Protein AF-A0A7V7E9M2-F1 (afdb_monomer_lite)

Secondary structure (DSSP, 8-state):
-------HHHHHHHHHHHHHHTT--GGGGS-HHHHHHHHHHHHHHHHHHTT---

pLDDT: mea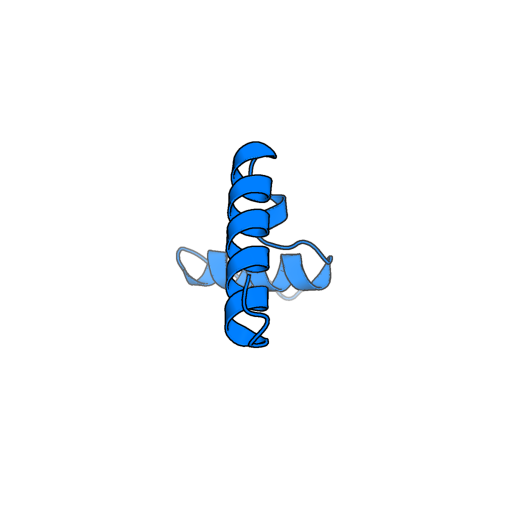n 89.39, std 9.97, range [57.66, 97.0]

Foldseek 3Di:
DDDDDDDDPRVVVVVQVVCVVVVHHPLNVDDPVVSVVVVVVVVVVVCVVVVPDD

Sequence (54 aa):
ACQLEAGGLLATVVQHEMDHLDGVLFVDHLSSLRRNMILRKLGKARKVAEGAAP

Radius of gyration: 16.48 Å; chains: 1; bounding box: 42×28×39 Å

Struct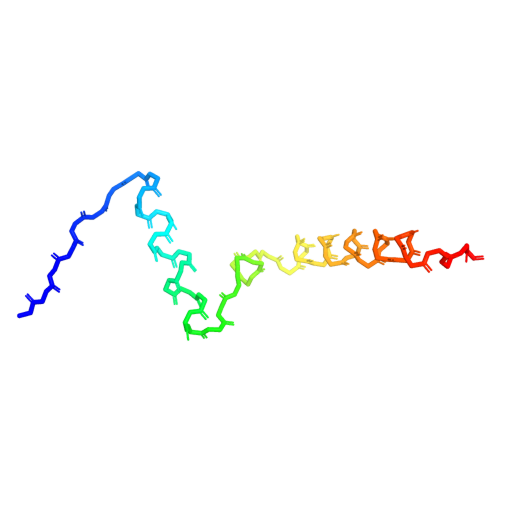ure (mmCIF, N/CA/C/O backbone):
data_AF-A0A7V7E9M2-F1
#
_entry.id   AF-A0A7V7E9M2-F1
#
loop_
_atom_site.group_PDB
_atom_site.id
_atom_site.type_symbol
_atom_site.label_atom_id
_atom_site.label_alt_id
_atom_site.label_comp_id
_atom_site.label_asym_id
_atom_site.label_entity_id
_atom_site.label_seq_id
_atom_site.pdbx_PDB_ins_code
_atom_site.Cartn_x
_atom_site.Cartn_y
_atom_site.Cartn_z
_atom_site.occupancy
_atom_site.B_iso_or_equiv
_atom_site.auth_seq_id
_atom_site.auth_comp_id
_atom_site.auth_asym_id
_atom_site.auth_atom_id
_atom_site.pdbx_PDB_model_num
ATOM 1 N N . ALA A 1 1 ? -21.143 -14.331 11.616 1.00 60.97 1 ALA A N 1
ATOM 2 C CA . ALA A 1 1 ? -20.119 -13.397 11.111 1.00 60.97 1 ALA A CA 1
ATOM 3 C C . ALA A 1 1 ? -18.756 -13.961 11.483 1.00 60.97 1 ALA A C 1
ATOM 5 O O . ALA A 1 1 ? -18.590 -14.329 12.638 1.00 60.97 1 ALA A O 1
ATOM 6 N N . CYS A 1 2 ? -17.840 -14.116 10.526 1.00 71.12 2 CYS A N 1
ATOM 7 C CA . CYS A 1 2 ? -16.461 -14.510 10.821 1.00 71.12 2 CYS A CA 1
ATOM 8 C C . CYS A 1 2 ? -15.689 -13.245 11.211 1.00 71.12 2 CYS A C 1
ATOM 10 O O . CYS A 1 2 ? -15.754 -12.259 10.481 1.00 71.12 2 CYS A O 1
ATOM 12 N N . GLN A 1 3 ? -15.035 -13.250 12.369 1.00 81.75 3 GLN A N 1
ATOM 13 C CA . GLN A 1 3 ? -14.228 -12.135 12.858 1.00 81.75 3 GLN A CA 1
ATOM 14 C C . GLN A 1 3 ? -12.813 -12.648 13.106 1.00 81.75 3 GLN A C 1
ATOM 16 O O . GLN A 1 3 ? -12.637 -13.726 13.672 1.00 81.75 3 GLN A O 1
ATOM 21 N N . LEU A 1 4 ? -11.823 -11.882 12.653 1.00 87.81 4 LEU A N 1
ATOM 22 C CA . LEU A 1 4 ? -10.409 -12.166 12.849 1.00 87.81 4 LEU A CA 1
ATOM 23 C C . LEU A 1 4 ? -9.792 -10.994 13.608 1.00 87.81 4 LEU A C 1
ATOM 25 O O . LEU A 1 4 ? -9.764 -9.875 13.099 1.00 87.81 4 LEU A O 1
ATOM 29 N N . GLU A 1 5 ? -9.288 -11.257 14.808 1.00 92.69 5 GLU A N 1
ATOM 30 C CA . GLU A 1 5 ? -8.450 -10.302 15.525 1.00 92.69 5 GLU A CA 1
ATOM 31 C C . GLU A 1 5 ? -7.001 -10.490 15.077 1.00 92.69 5 GLU A C 1
ATOM 33 O O . GLU A 1 5 ? -6.431 -11.577 15.183 1.00 92.69 5 GLU A O 1
ATOM 38 N N . ALA A 1 6 ? -6.405 -9.425 14.550 1.00 93.38 6 ALA A N 1
ATOM 39 C CA . ALA A 1 6 ? -5.025 -9.421 14.098 1.00 93.38 6 ALA A CA 1
ATOM 40 C C . ALA A 1 6 ? -4.290 -8.229 14.710 1.00 93.38 6 ALA A C 1
ATOM 42 O O . ALA A 1 6 ? -4.811 -7.117 14.761 1.00 93.38 6 ALA A O 1
ATOM 43 N N . GLY A 1 7 ? -3.054 -8.463 15.150 1.00 96.19 7 GLY A N 1
ATOM 44 C CA . GLY A 1 7 ? -2.165 -7.443 15.699 1.00 96.19 7 GLY A CA 1
ATOM 45 C C . GLY A 1 7 ? -0.762 -7.548 15.111 1.00 96.19 7 GLY A C 1
ATOM 46 O O . GLY A 1 7 ? -0.391 -8.564 14.516 1.00 96.19 7 GLY A O 1
ATOM 47 N N . GLY A 1 8 ? 0.028 -6.487 15.276 1.00 96.38 8 GLY A N 1
ATOM 48 C CA . GLY A 1 8 ? 1.420 -6.448 14.827 1.00 96.38 8 GLY A CA 1
ATOM 49 C C . GLY A 1 8 ? 1.569 -6.774 13.339 1.00 96.38 8 GLY A C 1
ATOM 50 O O . GLY A 1 8 ? 0.839 -6.249 12.502 1.00 96.38 8 GLY A O 1
ATOM 51 N N . LEU A 1 9 ? 2.507 -7.664 13.010 1.00 96.94 9 LEU A N 1
ATOM 52 C CA . LEU A 1 9 ? 2.803 -8.032 11.623 1.00 96.94 9 LEU A CA 1
ATOM 53 C C . LEU A 1 9 ? 1.613 -8.691 10.909 1.00 96.94 9 LEU A C 1
ATOM 55 O O . LEU A 1 9 ? 1.400 -8.428 9.729 1.00 96.94 9 LEU A O 1
ATOM 59 N N . LEU A 1 10 ? 0.823 -9.508 11.617 1.00 95.81 10 LEU A N 1
ATOM 60 C CA . LEU A 1 10 ? -0.342 -10.169 11.027 1.00 95.81 10 LEU A CA 1
ATOM 61 C C . LEU A 1 10 ? -1.381 -9.139 10.577 1.00 95.81 10 LEU A C 1
A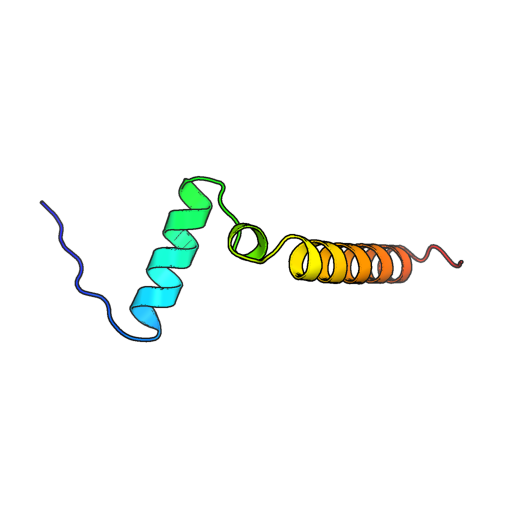TOM 63 O O . LEU A 1 10 ? -1.909 -9.252 9.476 1.00 95.81 10 LEU A O 1
ATOM 67 N N . A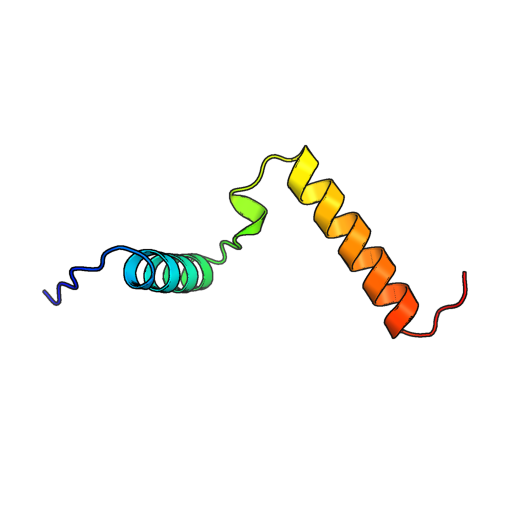LA A 1 11 ? -1.621 -8.105 11.389 1.00 96.75 11 ALA A N 1
ATOM 68 C CA . ALA A 1 11 ? -2.517 -7.015 11.012 1.00 96.75 11 ALA A CA 1
ATOM 69 C C . ALA A 1 11 ? -2.031 -6.298 9.749 1.00 96.75 11 ALA A C 1
ATOM 71 O O . ALA A 1 11 ? -2.843 -5.958 8.894 1.00 96.75 11 ALA A O 1
ATOM 72 N N . THR A 1 12 ? -0.720 -6.078 9.613 1.00 95.81 12 THR A N 1
ATOM 73 C CA . THR A 1 12 ? -0.138 -5.424 8.433 1.00 95.81 12 THR A CA 1
ATOM 74 C C . THR A 1 12 ? -0.332 -6.254 7.170 1.00 95.81 12 THR A C 1
ATOM 76 O O . THR A 1 12 ? -0.736 -5.708 6.150 1.00 95.81 12 THR A O 1
ATOM 79 N N . VAL A 1 13 ? -0.068 -7.562 7.231 1.00 96.44 13 VAL A N 1
ATOM 80 C CA . VAL A 1 13 ? -0.228 -8.452 6.070 1.00 96.44 13 VAL A CA 1
ATOM 81 C C . VAL A 1 13 ? -1.697 -8.553 5.678 1.00 96.44 13 VAL A C 1
ATOM 83 O O . VAL A 1 13 ? -2.023 -8.367 4.515 1.00 96.44 13 VAL A O 1
ATOM 86 N N . VAL A 1 14 ? -2.597 -8.765 6.643 1.00 95.75 14 VAL A N 1
ATOM 87 C CA . VAL A 1 14 ? -4.037 -8.847 6.359 1.00 95.75 14 VAL A CA 1
ATOM 88 C C . VAL A 1 14 ? -4.540 -7.558 5.707 1.00 95.75 14 VAL A C 1
ATOM 90 O O . VAL A 1 14 ? -5.211 -7.631 4.685 1.00 95.75 14 VAL A O 1
ATOM 93 N N . GLN A 1 15 ? -4.173 -6.386 6.234 1.00 94.50 15 GLN A N 1
ATOM 94 C CA . GLN A 1 15 ? -4.558 -5.105 5.629 1.00 94.50 15 GLN A CA 1
ATOM 95 C C . GLN A 1 15 ? -3.968 -4.916 4.225 1.00 94.50 15 GLN A C 1
ATOM 97 O O . GLN A 1 15 ? -4.663 -4.432 3.342 1.00 94.50 15 GLN A O 1
ATOM 102 N N . HIS A 1 16 ? -2.721 -5.336 3.995 1.00 96.19 16 HIS A N 1
ATOM 103 C CA . HIS A 1 16 ? -2.091 -5.271 2.676 1.00 96.19 16 HIS A CA 1
ATOM 104 C C . HIS A 1 16 ? -2.830 -6.107 1.624 1.00 96.19 16 HIS A C 1
ATOM 106 O O . HIS A 1 16 ? -3.066 -5.635 0.514 1.00 96.19 16 HIS A O 1
ATOM 112 N N . GLU A 1 17 ? -3.225 -7.331 1.976 1.00 95.25 17 GLU A N 1
ATOM 113 C CA . GLU A 1 17 ? -3.988 -8.191 1.071 1.00 95.25 17 GLU A CA 1
ATOM 114 C C . GLU A 1 17 ? -5.410 -7.660 0.848 1.00 95.25 17 GLU A C 1
ATOM 116 O O . GLU A 1 17 ? -5.928 -7.750 -0.261 1.00 95.25 17 GLU A O 1
ATOM 121 N N . MET A 1 18 ? -6.039 -7.064 1.868 1.00 95.06 18 MET A N 1
ATOM 122 C CA . MET A 1 18 ? -7.342 -6.405 1.712 1.00 95.06 18 MET A CA 1
ATOM 123 C C . MET A 1 18 ? -7.260 -5.215 0.750 1.00 95.06 18 MET A C 1
ATOM 125 O O . MET A 1 18 ? -8.053 -5.150 -0.185 1.00 95.06 18 MET A O 1
ATOM 129 N N . ASP A 1 19 ? -6.258 -4.346 0.904 1.00 97.00 19 ASP A N 1
ATOM 130 C CA . ASP A 1 19 ? -6.003 -3.234 -0.020 1.00 97.00 19 ASP A CA 1
ATOM 131 C C . ASP A 1 19 ? -5.858 -3.733 -1.467 1.00 97.00 19 ASP A C 1
ATOM 133 O O . ASP A 1 19 ? -6.414 -3.144 -2.394 1.00 97.00 19 ASP A O 1
ATOM 137 N N . HIS A 1 20 ? -5.172 -4.862 -1.673 1.00 96.38 20 HIS A N 1
ATOM 138 C CA . HIS A 1 20 ? -5.043 -5.471 -2.995 1.00 96.38 20 HIS A CA 1
ATOM 139 C C . HIS A 1 20 ? -6.380 -5.897 -3.611 1.00 96.38 20 HIS A C 1
ATOM 141 O O . HIS A 1 20 ? -6.547 -5.753 -4.825 1.00 96.38 20 HIS A O 1
ATOM 147 N N . LEU A 1 21 ? -7.335 -6.378 -2.811 1.00 95.50 21 LEU A N 1
ATOM 148 C CA . LEU A 1 21 ? -8.680 -6.716 -3.291 1.00 95.50 21 LEU A CA 1
ATOM 149 C C . LEU A 1 21 ? -9.464 -5.474 -3.729 1.00 95.50 21 LEU A C 1
ATOM 151 O O . LEU A 1 21 ? -10.236 -5.548 -4.683 1.00 95.50 21 LEU A O 1
ATOM 155 N N . ASP A 1 22 ? -9.206 -4.334 -3.091 1.00 95.88 22 ASP A N 1
ATOM 156 C CA . ASP A 1 22 ? -9.786 -3.035 -3.441 1.00 95.88 22 ASP A CA 1
ATOM 157 C C . ASP A 1 22 ? -8.994 -2.298 -4.541 1.00 95.88 22 ASP A C 1
ATOM 159 O O . ASP A 1 22 ? -9.331 -1.178 -4.930 1.00 95.88 22 ASP A O 1
ATOM 163 N N . GLY A 1 23 ? -7.935 -2.919 -5.074 1.00 95.31 23 GLY A N 1
ATOM 164 C CA . GLY A 1 23 ? -7.068 -2.332 -6.098 1.00 95.31 23 GLY A CA 1
ATOM 165 C C . GLY A 1 23 ? -6.154 -1.215 -5.583 1.00 95.31 23 GLY A C 1
ATOM 166 O O . GLY A 1 23 ? -5.578 -0.478 -6.384 1.00 95.31 23 GLY A O 1
ATOM 167 N N . VAL A 1 24 ? -6.008 -1.087 -4.265 1.00 95.69 24 VAL A N 1
ATOM 168 C CA . VAL A 1 24 ? -5.124 -0.132 -3.597 1.00 95.69 24 VAL A CA 1
ATOM 169 C C . VAL A 1 24 ? -3.745 -0.767 -3.431 1.00 95.69 24 VAL A C 1
ATOM 171 O O . VAL A 1 24 ? -3.596 -1.895 -2.964 1.00 95.69 24 VAL A O 1
ATOM 174 N N . LEU A 1 25 ? -2.694 -0.052 -3.826 1.00 93.81 25 LEU A N 1
ATOM 175 C CA . LEU A 1 25 ? -1.315 -0.478 -3.595 1.00 93.81 25 LEU A CA 1
ATOM 176 C C . LEU A 1 25 ? -0.718 0.292 -2.418 1.00 93.81 25 LEU A C 1
ATOM 178 O O . LEU A 1 25 ? -1.084 1.430 -2.145 1.00 93.81 25 LEU A O 1
ATOM 182 N N . PHE A 1 26 ? 0.319 -0.257 -1.778 1.00 92.62 26 PHE A N 1
ATOM 183 C CA . PHE A 1 26 ? 0.997 0.443 -0.674 1.00 92.62 26 PHE A CA 1
ATOM 184 C C . PHE A 1 26 ? 1.530 1.834 -1.077 1.00 92.62 26 PHE A C 1
ATOM 186 O O . PHE A 1 26 ? 1.653 2.736 -0.249 1.00 92.62 26 PHE A O 1
ATOM 193 N N . VAL A 1 27 ? 1.874 2.012 -2.360 1.00 92.44 27 VAL A N 1
ATOM 194 C CA . VAL A 1 27 ? 2.349 3.291 -2.902 1.00 92.44 27 VAL A CA 1
ATOM 195 C C . VAL A 1 27 ? 1.256 4.355 -2.913 1.00 92.44 27 VAL A C 1
ATOM 197 O O . VAL A 1 27 ? 1.579 5.546 -2.982 1.00 92.44 27 VAL A O 1
ATOM 200 N N . ASP A 1 28 ? -0.012 3.947 -2.836 1.00 91.69 28 ASP A N 1
ATOM 201 C CA . ASP A 1 28 ? -1.142 4.857 -2.819 1.00 91.69 28 ASP A CA 1
ATOM 202 C C . ASP A 1 28 ? -1.256 5.617 -1.501 1.00 91.69 28 ASP A C 1
ATOM 204 O O . ASP A 1 28 ? -1.567 6.809 -1.508 1.00 91.69 28 ASP A O 1
ATOM 208 N N . HIS A 1 29 ? -0.833 4.980 -0.409 1.00 93.88 29 HIS A N 1
ATOM 209 C CA . HIS A 1 29 ? -0.737 5.565 0.931 1.00 93.88 29 HIS A CA 1
ATOM 210 C C . HIS A 1 29 ? 0.453 6.520 1.109 1.00 93.88 29 HIS A C 1
ATOM 212 O O . HIS A 1 29 ? 0.579 7.194 2.132 1.00 93.88 29 HIS A O 1
ATOM 218 N N . LEU A 1 30 ? 1.364 6.592 0.134 1.00 93.38 30 LEU A N 1
ATOM 219 C CA . LEU A 1 30 ? 2.516 7.489 0.187 1.00 93.38 30 LEU A CA 1
ATOM 220 C C . LEU A 1 30 ? 2.177 8.880 -0.355 1.00 93.38 30 LEU A C 1
ATOM 222 O O . LEU A 1 30 ? 1.414 9.040 -1.307 1.00 93.38 30 LEU A O 1
ATOM 226 N N . SER A 1 31 ? 2.863 9.897 0.178 1.00 95.19 31 SER A N 1
ATOM 227 C CA . SER A 1 31 ? 2.806 11.243 -0.391 1.00 95.19 31 SER A CA 1
ATOM 228 C C . SER A 1 31 ? 3.246 11.249 -1.858 1.00 95.19 31 SER A C 1
ATOM 230 O O . SER 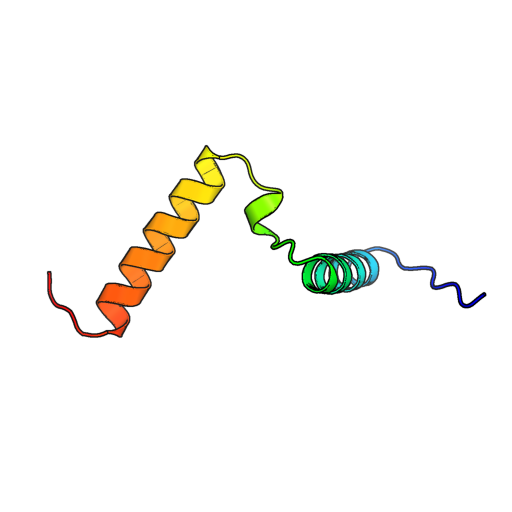A 1 31 ? 4.117 10.476 -2.276 1.00 95.19 31 SER A O 1
ATOM 232 N N . SER A 1 32 ? 2.683 12.175 -2.636 1.00 91.88 32 SER A N 1
ATOM 233 C CA . SER A 1 32 ? 2.953 12.320 -4.072 1.00 91.88 32 SER A CA 1
ATOM 234 C C . SER A 1 32 ? 4.452 12.387 -4.395 1.00 91.88 32 SER A C 1
ATOM 236 O O . SER A 1 32 ? 4.913 11.764 -5.352 1.00 91.88 32 SER A O 1
ATOM 238 N N . LEU A 1 33 ? 5.244 13.069 -3.559 1.00 93.88 33 LEU A N 1
ATOM 239 C CA . LEU A 1 33 ? 6.699 13.150 -3.702 1.00 93.88 33 LEU A CA 1
ATOM 240 C C . LEU A 1 33 ? 7.373 11.773 -3.586 1.00 93.88 33 LEU A C 1
ATOM 242 O O . LEU A 1 33 ? 8.155 11.395 -4.460 1.00 93.88 33 LEU A O 1
ATOM 246 N N . ARG A 1 34 ? 7.058 11.007 -2.533 1.00 92.44 34 ARG A N 1
ATOM 247 C CA . ARG A 1 34 ? 7.653 9.680 -2.296 1.00 92.44 34 ARG A CA 1
ATOM 248 C C . ARG A 1 34 ? 7.233 8.688 -3.375 1.00 92.44 34 ARG A C 1
ATOM 250 O O . ARG A 1 34 ? 8.086 7.970 -3.898 1.00 92.44 34 ARG A O 1
ATOM 257 N N . ARG A 1 35 ? 5.956 8.712 -3.768 1.00 93.62 35 ARG A N 1
ATOM 258 C CA . ARG A 1 35 ? 5.429 7.910 -4.878 1.00 93.62 35 ARG A CA 1
ATOM 259 C C . ARG A 1 35 ? 6.213 8.171 -6.168 1.00 93.62 35 ARG A C 1
ATOM 261 O O . ARG A 1 35 ? 6.737 7.236 -6.770 1.00 93.62 35 ARG A O 1
ATOM 268 N N . ASN A 1 36 ? 6.390 9.440 -6.542 1.00 93.00 36 ASN A N 1
ATOM 269 C CA . ASN A 1 36 ? 7.142 9.830 -7.738 1.00 93.00 36 ASN A CA 1
ATOM 270 C C . ASN A 1 36 ? 8.611 9.386 -7.696 1.00 93.00 36 ASN A C 1
ATOM 272 O O . ASN A 1 36 ? 9.157 8.952 -8.713 1.00 93.00 36 ASN A O 1
ATOM 276 N N . MET A 1 37 ? 9.264 9.464 -6.533 1.00 94.06 37 MET A N 1
ATOM 277 C CA . MET A 1 37 ? 10.638 8.981 -6.369 1.00 94.06 37 MET A CA 1
ATOM 278 C C . MET A 1 37 ? 10.745 7.470 -6.608 1.00 94.06 37 MET A C 1
ATOM 280 O O . MET A 1 37 ? 11.658 7.030 -7.309 1.00 94.06 37 MET A O 1
ATOM 284 N N . ILE A 1 38 ? 9.820 6.682 -6.054 1.00 92.75 38 ILE A N 1
ATOM 285 C CA . ILE A 1 38 ? 9.796 5.222 -6.212 1.00 92.75 38 ILE A CA 1
ATOM 286 C C . ILE A 1 38 ? 9.530 4.849 -7.671 1.00 92.75 38 ILE A C 1
ATOM 288 O O . ILE A 1 38 ? 10.303 4.086 -8.246 1.00 92.75 38 ILE A O 1
ATOM 292 N N . LEU A 1 39 ? 8.519 5.447 -8.306 1.00 90.81 39 LEU A N 1
ATOM 293 C CA . LEU A 1 39 ? 8.195 5.193 -9.714 1.00 90.81 39 LEU A CA 1
ATOM 294 C C . LEU A 1 39 ? 9.370 5.517 -10.647 1.00 90.81 39 LEU A C 1
ATOM 296 O O . LEU A 1 39 ? 9.668 4.750 -11.561 1.00 90.81 39 LEU A O 1
ATOM 300 N N . ARG A 1 40 ? 10.104 6.608 -10.387 1.00 92.50 40 ARG A N 1
ATOM 301 C CA . ARG A 1 40 ? 11.328 6.940 -11.136 1.00 92.50 40 ARG A CA 1
ATOM 302 C C . ARG A 1 40 ? 12.423 5.890 -10.956 1.00 92.50 40 ARG A C 1
ATOM 304 O O . ARG A 1 40 ? 13.086 5.545 -11.933 1.00 92.50 40 ARG A O 1
ATOM 311 N N . LYS A 1 41 ? 12.632 5.392 -9.732 1.00 91.38 41 LYS A N 1
ATOM 312 C CA . LYS A 1 41 ? 13.610 4.325 -9.463 1.00 91.38 41 LYS A CA 1
ATOM 313 C C . LYS A 1 41 ? 13.217 3.025 -10.166 1.00 91.38 41 LYS A C 1
ATOM 315 O O . LYS A 1 41 ? 14.063 2.437 -10.831 1.00 91.38 41 LYS A O 1
ATOM 320 N N . LEU A 1 42 ? 11.946 2.634 -10.089 1.00 91.00 42 LEU A N 1
ATOM 321 C CA . LEU A 1 42 ? 11.406 1.454 -10.767 1.00 91.00 42 LEU A CA 1
ATOM 322 C C . LEU A 1 42 ? 11.546 1.555 -12.289 1.00 91.00 42 LEU A C 1
ATOM 324 O O . LEU A 1 42 ? 12.021 0.619 -12.923 1.00 91.00 42 LEU A O 1
ATOM 328 N N . GLY A 1 43 ? 11.217 2.708 -12.876 1.00 91.69 43 GLY A N 1
ATOM 329 C CA . GLY A 1 43 ? 11.382 2.936 -14.311 1.00 91.69 43 GLY A CA 1
ATOM 330 C C . GLY A 1 43 ? 12.840 2.835 -14.770 1.00 91.69 43 GLY A C 1
ATOM 331 O O . GLY A 1 43 ? 13.108 2.277 -15.830 1.00 91.69 43 GLY A O 1
ATOM 332 N N . LYS A 1 44 ? 13.796 3.323 -13.966 1.00 90.31 44 LYS A N 1
ATOM 333 C CA . LYS A 1 44 ? 15.232 3.138 -14.238 1.00 90.31 44 LYS A CA 1
ATOM 334 C C . LYS A 1 44 ? 15.648 1.672 -14.131 1.00 90.31 44 LYS A C 1
ATOM 336 O O . LYS A 1 44 ? 16.329 1.184 -15.023 1.00 90.31 44 LYS A O 1
ATOM 341 N N . ALA A 1 45 ? 15.227 0.980 -13.073 1.00 89.56 45 ALA A N 1
ATOM 342 C CA . ALA A 1 45 ? 15.537 -0.435 -12.874 1.00 89.56 45 ALA A CA 1
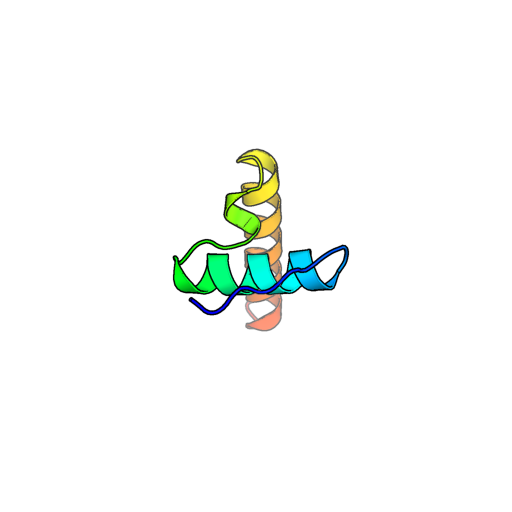ATOM 343 C C . ALA A 1 45 ? 15.005 -1.297 -14.027 1.00 89.56 45 ALA A C 1
ATOM 345 O O . ALA A 1 45 ? 15.721 -2.167 -14.515 1.00 89.56 45 ALA A O 1
ATOM 346 N N . ARG A 1 46 ? 13.796 -0.999 -14.521 1.00 88.69 46 ARG A N 1
ATOM 347 C CA . ARG A 1 46 ? 13.204 -1.692 -15.668 1.00 88.69 46 ARG A CA 1
ATOM 348 C C . ARG A 1 46 ? 14.031 -1.513 -16.942 1.00 88.69 46 ARG A C 1
ATOM 350 O O . ARG A 1 46 ? 14.348 -2.503 -17.579 1.00 88.69 46 ARG A O 1
ATOM 357 N N . LYS A 1 47 ? 14.461 -0.286 -17.259 1.00 85.69 47 LYS A N 1
ATOM 358 C CA . LYS A 1 47 ? 15.327 -0.016 -18.425 1.00 85.69 47 LYS A CA 1
ATOM 359 C C . LYS A 1 47 ? 16.650 -0.786 -18.373 1.00 85.69 47 LYS A C 1
ATOM 361 O O . LYS A 1 47 ? 17.077 -1.331 -19.382 1.00 85.69 47 LYS A O 1
ATOM 366 N N . VAL A 1 48 ? 17.268 -0.852 -17.190 1.00 84.69 48 VAL A N 1
ATOM 367 C CA . VAL A 1 48 ? 18.501 -1.627 -16.971 1.00 84.69 48 VAL A CA 1
ATOM 368 C C . VAL A 1 48 ? 18.247 -3.125 -17.163 1.00 84.69 48 VAL A C 1
ATOM 370 O O . VAL A 1 48 ? 19.040 -3.794 -17.816 1.00 84.69 48 VAL A O 1
ATOM 373 N N . ALA A 1 49 ? 17.138 -3.646 -16.631 1.00 80.31 49 ALA A N 1
ATOM 374 C CA . ALA A 1 49 ? 16.766 -5.054 -16.767 1.00 80.31 49 ALA A CA 1
ATOM 375 C C . ALA A 1 49 ? 16.401 -5.442 -18.212 1.00 80.31 49 ALA A C 1
ATOM 377 O O . ALA A 1 49 ? 16.706 -6.547 -18.645 1.00 80.31 49 ALA A O 1
ATOM 378 N N . GLU A 1 50 ? 15.790 -4.529 -18.969 1.00 80.94 50 GLU A N 1
ATOM 379 C CA . GLU A 1 50 ? 15.409 -4.718 -20.375 1.00 80.94 50 GLU A CA 1
ATOM 380 C C . GLU A 1 50 ? 16.601 -4.585 -21.346 1.00 80.94 50 GLU A C 1
ATOM 382 O O . GLU A 1 50 ? 16.413 -4.647 -22.558 1.00 80.94 50 GLU A O 1
ATOM 387 N N . GLY A 1 51 ? 17.833 -4.399 -20.851 1.00 66.56 51 GLY A N 1
ATOM 388 C CA . GLY A 1 51 ? 19.030 -4.279 -21.693 1.00 66.56 51 GLY A CA 1
ATOM 389 C C . GLY A 1 51 ? 19.039 -3.035 -22.588 1.00 66.56 51 GLY A C 1
ATOM 390 O O . GLY A 1 51 ? 19.900 -2.908 -23.458 1.00 66.56 51 GLY A O 1
ATOM 391 N N . ALA A 1 52 ? 18.109 -2.103 -22.370 1.00 62.22 52 ALA A N 1
ATOM 392 C CA . ALA A 1 52 ? 18.105 -0.810 -23.025 1.00 62.22 52 ALA A CA 1
ATOM 393 C C . ALA A 1 52 ? 19.245 0.025 -22.424 1.00 62.22 52 ALA A C 1
ATOM 395 O O . ALA A 1 52 ? 19.082 0.701 -21.403 1.00 62.22 52 ALA A O 1
ATOM 396 N N . ALA A 1 53 ? 20.424 -0.078 -23.041 1.00 57.66 53 ALA A N 1
ATOM 397 C CA . ALA A 1 53 ? 21.521 0.862 -22.846 1.00 57.66 53 ALA A CA 1
ATOM 398 C C . ALA A 1 53 ? 21.005 2.311 -23.029 1.00 57.66 53 ALA A C 1
ATOM 400 O O . ALA A 1 53 ? 20.033 2.507 -23.764 1.00 57.66 53 ALA A O 1
ATOM 401 N N . PRO A 1 54 ? 21.586 3.292 -22.311 1.00 63.62 54 PRO A N 1
ATOM 402 C CA . PRO A 1 54 ? 21.099 4.674 -22.283 1.00 63.62 54 PRO A CA 1
ATOM 403 C C . PRO A 1 54 ? 20.936 5.313 -23.665 1.00 63.62 54 PRO A C 1
ATOM 405 O O . PRO A 1 54 ? 21.758 5.017 -24.560 1.00 63.62 54 PRO A O 1
#